Protein AF-A0A7X3BZ90-F1 (afdb_monomer)

Organism: Streptococcus pneumoniae (NCBI:txid1313)

Structure (mmCIF, N/CA/C/O backbone):
data_AF-A0A7X3BZ90-F1
#
_entry.id   AF-A0A7X3BZ90-F1
#
loop_
_atom_site.group_PDB
_atom_site.id
_atom_site.type_symbol
_atom_site.label_atom_id
_atom_site.label_alt_id
_atom_site.label_comp_id
_atom_site.label_asym_id
_atom_site.label_entity_id
_atom_site.label_seq_id
_atom_site.pdbx_PDB_ins_code
_atom_site.Cartn_x
_atom_site.Cartn_y
_atom_site.Cartn_z
_atom_site.occupancy
_atom_site.B_iso_or_equiv
_atom_site.auth_seq_id
_atom_site.auth_comp_id
_atom_site.auth_asym_id
_atom_site.auth_atom_id
_atom_site.pdbx_PDB_model_num
ATOM 1 N N . THR A 1 1 ? 33.760 3.201 -5.289 1.00 48.38 1 THR A N 1
ATOM 2 C CA . THR A 1 1 ? 33.168 2.509 -6.451 1.00 48.38 1 THR A CA 1
ATOM 3 C C . THR A 1 1 ? 33.299 3.429 -7.640 1.00 48.38 1 THR A C 1
ATOM 5 O O . THR A 1 1 ? 32.875 4.569 -7.527 1.00 48.38 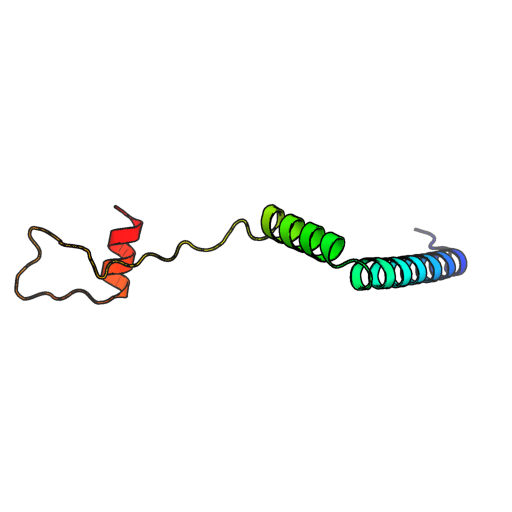1 THR A O 1
ATOM 8 N N . ILE A 1 2 ? 33.981 3.012 -8.709 1.00 54.53 2 ILE A N 1
ATOM 9 C CA . ILE A 1 2 ? 34.124 3.839 -9.915 1.00 54.53 2 ILE A CA 1
ATOM 10 C C . ILE A 1 2 ? 32.797 3.742 -10.671 1.00 54.53 2 ILE A C 1
ATOM 12 O O . ILE A 1 2 ? 32.493 2.704 -11.254 1.00 54.53 2 ILE A O 1
ATOM 16 N N . THR A 1 3 ? 31.973 4.782 -10.580 1.00 61.03 3 THR A N 1
ATOM 17 C CA . THR A 1 3 ? 30.701 4.872 -11.300 1.00 61.03 3 THR A CA 1
ATOM 18 C C . THR A 1 3 ? 30.990 5.437 -12.685 1.00 61.03 3 THR A C 1
ATOM 20 O O . THR A 1 3 ? 31.352 6.602 -12.822 1.00 61.03 3 THR A O 1
ATOM 23 N N . ASP A 1 4 ? 30.878 4.605 -13.714 1.00 72.62 4 ASP A N 1
ATOM 24 C CA . ASP A 1 4 ? 30.973 5.043 -15.106 1.00 72.62 4 ASP A CA 1
ATOM 25 C C . ASP A 1 4 ? 29.711 5.860 -15.447 1.00 72.62 4 ASP A C 1
ATOM 27 O O . ASP A 1 4 ? 28.609 5.309 -15.557 1.00 72.62 4 ASP A O 1
ATOM 31 N N . LEU A 1 5 ? 29.851 7.189 -15.499 1.00 72.75 5 LEU A N 1
ATOM 32 C CA . LEU A 1 5 ? 28.735 8.138 -15.597 1.00 72.75 5 LEU A CA 1
ATOM 33 C C . LEU A 1 5 ? 27.931 7.967 -16.891 1.00 72.75 5 LEU A C 1
ATOM 35 O O . LEU A 1 5 ? 26.702 8.044 -16.855 1.00 72.75 5 LEU A O 1
ATOM 39 N N . GLU A 1 6 ? 28.588 7.684 -18.015 1.00 72.06 6 GLU A N 1
ATOM 40 C CA . GLU A 1 6 ? 27.910 7.488 -19.300 1.00 72.06 6 GLU A CA 1
ATOM 41 C C . GLU A 1 6 ? 27.092 6.199 -19.294 1.00 72.06 6 GLU A C 1
ATOM 43 O O . GLU A 1 6 ? 25.901 6.214 -19.614 1.00 72.06 6 GLU A O 1
ATOM 48 N N . LYS A 1 7 ? 27.686 5.088 -18.841 1.00 71.44 7 LYS A N 1
ATOM 49 C CA . LYS A 1 7 ? 26.964 3.809 -18.737 1.00 71.44 7 LYS A CA 1
ATOM 50 C C . LYS A 1 7 ? 25.809 3.887 -17.748 1.00 71.44 7 LYS A C 1
ATOM 52 O O . LYS A 1 7 ? 24.748 3.322 -18.003 1.00 71.44 7 LYS A O 1
ATOM 57 N N . THR A 1 8 ? 25.991 4.626 -16.655 1.00 76.75 8 THR A N 1
ATOM 58 C CA . THR A 1 8 ? 24.926 4.892 -15.680 1.00 76.75 8 THR A CA 1
ATOM 59 C C . THR A 1 8 ? 23.797 5.701 -16.315 1.00 76.75 8 THR A C 1
ATOM 61 O O . THR A 1 8 ? 22.632 5.359 -16.136 1.00 76.75 8 THR A O 1
ATOM 64 N N . SER A 1 9 ? 24.118 6.721 -17.112 1.00 79.31 9 SER A N 1
ATOM 65 C CA . SER A 1 9 ? 23.119 7.572 -17.773 1.00 79.31 9 SER A CA 1
ATOM 66 C C . SER A 1 9 ? 22.307 6.801 -18.816 1.00 79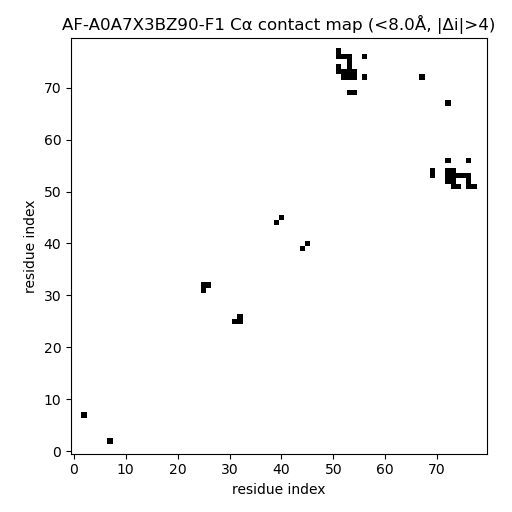.31 9 SER A C 1
ATOM 68 O O . SER A 1 9 ? 21.080 6.878 -18.830 1.00 79.31 9 SER A O 1
ATOM 70 N N . VAL A 1 10 ? 22.970 5.982 -19.639 1.00 87.31 10 VAL A N 1
ATOM 71 C CA . VAL A 1 10 ? 22.299 5.114 -20.622 1.00 87.31 10 V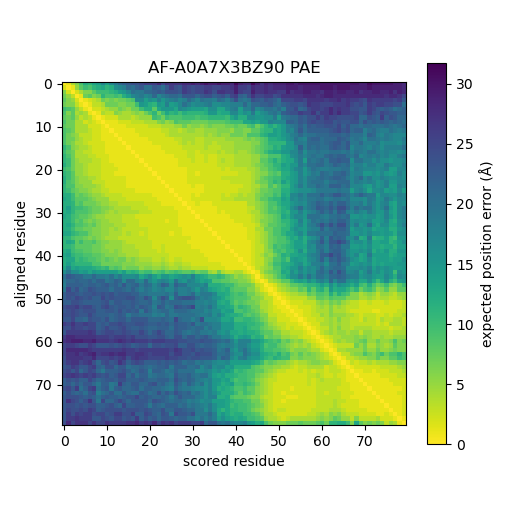AL A CA 1
ATOM 72 C C . VAL A 1 10 ? 21.400 4.086 -19.933 1.00 87.31 10 VAL A C 1
ATOM 74 O O . VAL A 1 10 ? 20.301 3.807 -20.413 1.00 87.31 10 VAL A O 1
ATOM 77 N N . LEU A 1 11 ? 21.837 3.531 -18.799 1.00 88.75 11 LEU A N 1
ATOM 78 C CA . LEU A 1 11 ? 21.026 2.598 -18.022 1.00 88.75 11 LEU A CA 1
ATOM 79 C C . LEU A 1 11 ? 19.757 3.272 -17.482 1.00 88.75 11 LEU A C 1
ATOM 81 O O . LEU A 1 11 ? 18.677 2.703 -17.614 1.00 88.75 11 LEU A O 1
ATOM 85 N N . ARG A 1 12 ? 19.870 4.497 -16.952 1.00 88.50 12 ARG A N 1
ATOM 86 C CA . ARG A 1 12 ? 18.722 5.281 -16.466 1.00 88.50 12 ARG A CA 1
ATOM 87 C C . ARG A 1 12 ? 17.726 5.616 -17.571 1.00 88.50 12 ARG A C 1
ATOM 89 O O . ARG A 1 12 ? 16.528 5.476 -17.361 1.00 88.50 12 ARG A O 1
ATOM 96 N N . ALA A 1 13 ? 18.205 5.984 -18.758 1.00 91.69 13 ALA A N 1
ATOM 97 C CA . ALA A 1 13 ? 17.327 6.243 -19.898 1.00 91.69 13 ALA A CA 1
ATOM 98 C C . ALA A 1 13 ? 16.533 4.989 -20.309 1.00 91.69 13 ALA A C 1
ATOM 100 O O . ALA A 1 13 ? 15.335 5.063 -20.576 1.00 91.69 13 ALA A O 1
ATOM 101 N N . LYS A 1 14 ? 17.179 3.815 -20.315 1.00 93.88 14 LYS A N 1
ATOM 102 C CA . LYS A 1 14 ? 16.499 2.541 -20.600 1.00 93.88 14 LYS A CA 1
ATOM 103 C C . LYS A 1 14 ? 15.503 2.151 -19.511 1.00 93.88 14 LYS A C 1
ATOM 105 O O . LYS A 1 14 ? 14.437 1.636 -19.831 1.00 93.88 14 LYS A O 1
ATOM 110 N N . GLU A 1 15 ? 15.847 2.389 -18.249 1.00 94.00 15 GLU A N 1
ATOM 111 C CA . GLU A 1 15 ? 14.954 2.171 -17.109 1.00 94.00 15 GLU A CA 1
ATOM 112 C C . GLU A 1 15 ? 13.682 3.014 -17.242 1.00 94.00 15 GLU A C 1
ATOM 114 O O . GLU A 1 15 ? 12.584 2.468 -17.167 1.00 94.00 15 GLU A O 1
ATOM 119 N N . GLN A 1 16 ? 13.826 4.312 -17.519 1.00 95.62 16 GLN A N 1
ATOM 120 C CA . GLN A 1 16 ? 12.689 5.207 -17.727 1.00 95.62 16 GLN A CA 1
ATOM 121 C C . GLN A 1 16 ? 11.821 4.748 -18.904 1.00 95.62 16 GLN A C 1
ATOM 123 O O . GLN A 1 16 ? 10.605 4.654 -18.775 1.00 95.62 16 GLN A O 1
ATOM 128 N N . HIS A 1 17 ? 12.439 4.385 -20.030 1.00 96.81 17 HIS A N 1
ATOM 129 C CA . HIS A 1 17 ? 11.693 3.905 -21.189 1.00 96.81 17 HIS A CA 1
ATOM 130 C C . HIS A 1 17 ? 10.877 2.638 -20.879 1.00 96.81 17 HIS A C 1
ATOM 132 O O . HIS A 1 17 ? 9.734 2.503 -21.311 1.00 96.81 17 HIS A O 1
ATOM 138 N N . LEU A 1 18 ? 11.435 1.713 -20.092 1.00 97.31 18 LEU A N 1
ATOM 139 C CA . LEU A 1 18 ? 10.712 0.520 -19.654 1.00 97.31 18 LEU A CA 1
ATOM 140 C C . LEU A 1 18 ? 9.537 0.872 -18.729 1.00 97.31 18 LEU A C 1
ATOM 142 O O . LEU A 1 18 ? 8.479 0.255 -18.834 1.00 97.31 18 LEU A O 1
ATOM 146 N N . GLN A 1 19 ? 9.712 1.855 -17.842 1.00 96.62 19 GLN A N 1
ATOM 147 C CA . GLN A 1 19 ? 8.647 2.336 -16.959 1.00 96.62 19 GLN A CA 1
ATOM 148 C C . GLN A 1 19 ? 7.490 2.945 -17.758 1.00 96.62 19 GLN A C 1
ATOM 150 O O . GLN A 1 19 ? 6.336 2.613 -17.497 1.00 96.62 19 GLN A O 1
ATOM 155 N N . GLU A 1 20 ? 7.793 3.764 -18.766 1.00 97.62 20 GLU A N 1
ATOM 156 C CA . GLU A 1 20 ? 6.797 4.355 -19.667 1.00 97.62 20 GLU A CA 1
ATOM 157 C C . GLU A 1 20 ? 6.021 3.269 -20.427 1.00 97.62 20 GLU A C 1
ATOM 159 O O . GLU A 1 20 ? 4.792 3.252 -20.401 1.00 97.62 20 GLU A O 1
ATOM 164 N N . LEU A 1 21 ? 6.723 2.295 -21.021 1.00 98.00 21 LEU A N 1
ATOM 165 C CA . LEU A 1 21 ? 6.085 1.167 -21.712 1.00 98.00 21 LEU A CA 1
ATOM 166 C C . LEU A 1 21 ? 5.201 0.331 -20.783 1.00 98.00 21 LEU A C 1
ATOM 168 O O . LEU A 1 21 ? 4.131 -0.124 -21.188 1.00 98.00 21 LEU A O 1
ATOM 172 N N . PHE A 1 22 ? 5.638 0.114 -19.543 1.00 96.56 22 PHE A N 1
ATOM 173 C CA . PHE A 1 22 ? 4.848 -0.612 -18.559 1.00 96.56 22 PHE A CA 1
ATOM 174 C C . PHE A 1 22 ? 3.587 0.164 -18.167 1.00 96.56 22 PHE A C 1
ATOM 176 O O . PHE A 1 22 ? 2.511 -0.425 -18.084 1.00 96.56 22 PHE A O 1
ATOM 183 N N . GLN A 1 23 ? 3.683 1.480 -17.981 1.00 96.62 23 GLN A N 1
ATOM 184 C CA . GLN A 1 23 ? 2.529 2.318 -17.661 1.00 96.62 23 GLN A CA 1
ATOM 185 C C . GLN A 1 23 ? 1.515 2.363 -18.815 1.00 96.62 23 GLN A C 1
ATOM 187 O O . GLN A 1 23 ? 0.310 2.203 -18.597 1.00 96.62 23 GLN A O 1
ATOM 192 N N . ASP A 1 24 ? 2.000 2.484 -20.050 1.00 97.50 24 ASP A N 1
ATOM 193 C CA . ASP A 1 24 ? 1.187 2.379 -21.261 1.00 97.50 24 ASP A CA 1
ATOM 194 C C . ASP A 1 24 ? 0.511 1.011 -21.386 1.00 97.50 24 ASP A C 1
ATOM 196 O O . ASP A 1 24 ? -0.649 0.923 -21.780 1.00 97.50 24 ASP A O 1
ATOM 200 N N . PHE A 1 25 ? 1.214 -0.067 -21.040 1.00 97.31 25 PHE A N 1
ATOM 201 C CA . PHE A 1 25 ? 0.635 -1.405 -21.012 1.00 97.31 25 PHE A CA 1
ATOM 202 C C . PHE A 1 25 ? -0.491 -1.494 -19.975 1.00 97.31 25 PHE A C 1
ATOM 204 O O . PHE A 1 25 ? -1.619 -1.812 -20.336 1.00 97.31 25 PHE A O 1
ATOM 211 N N . VAL A 1 26 ? -0.231 -1.145 -18.713 1.00 96.81 26 VAL A N 1
ATOM 212 C CA . VAL A 1 26 ? -1.235 -1.237 -17.637 1.00 96.81 26 VAL A CA 1
ATOM 213 C C . VAL A 1 26 ? -2.471 -0.384 -17.938 1.00 96.81 26 VAL A C 1
ATOM 215 O O . VAL A 1 26 ? -3.589 -0.841 -17.728 1.00 96.81 26 VAL A O 1
ATOM 218 N N . SER A 1 27 ? -2.298 0.823 -18.483 1.00 95.38 27 SER A N 1
ATOM 219 C CA . SER A 1 27 ? -3.425 1.712 -18.811 1.00 95.38 27 SER A CA 1
ATOM 220 C C . SER A 1 27 ? -4.331 1.197 -19.937 1.00 95.38 27 SER A C 1
ATOM 222 O O . SER A 1 27 ? -5.503 1.567 -19.993 1.00 95.38 27 SER A O 1
ATOM 224 N N . ARG A 1 28 ? -3.821 0.344 -20.834 1.00 97.50 28 ARG A N 1
ATOM 225 C CA . ARG A 1 28 ? -4.593 -0.222 -21.955 1.00 97.50 28 ARG A CA 1
ATOM 226 C C . ARG A 1 28 ? -5.403 -1.460 -21.573 1.00 97.50 28 ARG A C 1
ATOM 228 O O . ARG A 1 28 ? -6.332 -1.799 -22.303 1.00 97.50 28 ARG A O 1
ATOM 235 N N . TYR A 1 29 ? -5.064 -2.126 -20.470 1.00 97.44 29 TYR A N 1
ATOM 236 C CA . TYR A 1 29 ? -5.630 -3.418 -20.076 1.00 97.44 29 TYR A CA 1
ATOM 237 C C . TYR A 1 29 ? -6.208 -3.348 -18.646 1.00 97.44 29 TYR A C 1
ATOM 239 O O . TYR A 1 29 ? -5.475 -3.529 -17.670 1.00 97.44 29 TYR A O 1
ATOM 247 N N . PRO A 1 30 ? -7.521 -3.074 -18.491 1.00 95.88 30 PRO A N 1
ATOM 248 C CA . PRO A 1 30 ? -8.158 -2.915 -17.178 1.00 95.88 30 PRO A CA 1
ATOM 249 C C . PRO A 1 30 ? -8.069 -4.153 -16.272 1.00 95.88 30 PRO A C 1
ATOM 251 O O . PRO A 1 30 ? -7.988 -4.036 -15.052 1.00 95.88 30 PRO A O 1
ATOM 254 N N . ASP A 1 31 ? -8.055 -5.345 -16.861 1.00 97.12 31 ASP A N 1
ATOM 255 C CA . ASP A 1 31 ? -7.849 -6.616 -16.167 1.00 97.12 31 ASP A CA 1
ATOM 256 C C . ASP A 1 31 ? -6.459 -6.693 -15.519 1.00 97.12 31 ASP A C 1
ATOM 258 O O . ASP A 1 31 ? -6.324 -7.101 -14.365 1.00 97.12 31 ASP A O 1
ATOM 262 N N . VAL A 1 32 ? -5.423 -6.220 -16.217 1.00 96.62 32 VAL A N 1
ATOM 263 C CA . VAL A 1 32 ? -4.065 -6.112 -15.664 1.00 96.62 32 VAL A CA 1
ATOM 264 C C . VAL A 1 32 ? -4.030 -5.117 -14.505 1.00 96.62 32 VAL A C 1
ATOM 266 O O . VAL A 1 32 ? -3.402 -5.394 -13.481 1.00 96.62 32 VAL A O 1
ATOM 269 N N . GLN A 1 33 ? -4.722 -3.981 -14.630 1.00 96.44 33 GLN A N 1
ATOM 270 C CA . GLN A 1 33 ? -4.822 -2.995 -13.553 1.00 96.44 33 GLN A CA 1
ATOM 271 C C . GLN A 1 33 ? -5.436 -3.609 -12.286 1.00 96.44 33 GLN A C 1
ATOM 273 O O . GLN A 1 33 ? -4.872 -3.452 -11.201 1.00 96.44 33 GLN A O 1
ATOM 278 N N . GLN A 1 34 ? -6.523 -4.372 -12.429 1.00 96.31 34 GLN A N 1
ATOM 279 C CA . GLN A 1 34 ? -7.160 -5.074 -11.315 1.00 96.31 34 GLN A CA 1
ATOM 280 C C . GLN A 1 34 ? -6.210 -6.090 -10.661 1.00 96.31 34 GLN A C 1
ATOM 282 O O . GLN A 1 34 ? -6.077 -6.113 -9.439 1.00 96.31 34 GLN A O 1
ATOM 287 N N . VAL A 1 35 ? -5.485 -6.891 -11.450 1.00 96.88 35 VAL A N 1
ATOM 288 C CA . VAL A 1 35 ? -4.517 -7.872 -10.920 1.00 96.88 35 VAL A CA 1
ATOM 289 C C . VAL A 1 35 ? -3.399 -7.195 -10.117 1.00 96.88 35 VAL A C 1
ATOM 291 O O . VAL A 1 35 ? -2.981 -7.720 -9.076 1.00 96.88 35 VAL A O 1
ATOM 294 N N . ILE A 1 36 ? -2.905 -6.040 -10.578 1.00 95.31 36 ILE A N 1
ATOM 295 C CA . ILE A 1 36 ? -1.884 -5.255 -9.868 1.00 95.31 36 ILE A CA 1
ATOM 296 C C . ILE A 1 36 ? -2.447 -4.715 -8.553 1.00 95.31 36 ILE A C 1
ATOM 298 O O . ILE A 1 36 ? -1.802 -4.872 -7.515 1.00 95.31 36 ILE A O 1
ATOM 302 N N . GLU A 1 37 ? -3.641 -4.123 -8.580 1.00 94.00 37 GLU A N 1
ATOM 303 C CA . GLU A 1 37 ? -4.304 -3.581 -7.393 1.00 94.00 37 GLU A CA 1
ATOM 304 C C . GLU A 1 37 ? -4.565 -4.670 -6.345 1.00 94.00 37 GLU A C 1
ATOM 306 O O . GLU A 1 37 ? -4.166 -4.533 -5.187 1.00 94.00 37 GLU A O 1
ATOM 311 N N . GLU A 1 38 ? -5.158 -5.794 -6.746 1.00 94.25 38 GLU A N 1
ATOM 312 C CA . GLU A 1 38 ? -5.410 -6.934 -5.863 1.00 94.25 38 GLU A CA 1
ATOM 313 C C . GLU A 1 38 ? -4.113 -7.491 -5.276 1.00 94.25 38 GLU A C 1
ATOM 315 O O . GLU A 1 38 ? -4.034 -7.778 -4.078 1.00 94.25 38 GLU A O 1
ATOM 320 N N . SER A 1 39 ? -3.069 -7.621 -6.098 1.00 93.88 39 SER A N 1
ATOM 321 C CA . SER A 1 39 ? -1.763 -8.097 -5.642 1.00 93.88 39 SER A CA 1
ATOM 322 C C . SER A 1 39 ? -1.137 -7.136 -4.637 1.00 93.88 39 SER A C 1
ATOM 324 O O . SER A 1 39 ? -0.629 -7.590 -3.609 1.00 93.88 39 SER A O 1
ATOM 326 N N . TYR A 1 40 ? -1.208 -5.830 -4.897 1.00 92.12 40 TYR A N 1
ATOM 327 C CA . TYR A 1 40 ? -0.719 -4.798 -3.990 1.00 92.12 40 TYR A CA 1
ATOM 328 C C . TYR A 1 40 ? -1.478 -4.831 -2.663 1.00 92.12 40 TYR A C 1
ATOM 330 O O . TYR A 1 40 ? -0.864 -4.980 -1.606 1.00 92.12 40 TYR A O 1
ATOM 338 N N . ASN A 1 41 ? -2.811 -4.796 -2.712 1.00 89.50 41 ASN A N 1
ATOM 339 C CA . ASN A 1 41 ? -3.673 -4.855 -1.535 1.00 89.50 41 ASN A CA 1
ATOM 340 C C . ASN A 1 41 ? -3.399 -6.120 -0.711 1.00 89.50 41 ASN A C 1
ATOM 342 O O . ASN A 1 41 ? -3.194 -6.056 0.501 1.00 89.50 41 ASN A O 1
ATOM 346 N N . ARG A 1 42 ? -3.294 -7.279 -1.367 1.00 86.62 42 ARG A N 1
ATOM 347 C CA . ARG A 1 42 ? -2.995 -8.552 -0.705 1.00 86.62 42 ARG A CA 1
ATOM 348 C C . ARG A 1 42 ? -1.615 -8.578 -0.062 1.00 86.62 42 ARG A C 1
ATOM 350 O O . ARG A 1 42 ? -1.451 -9.263 0.945 1.00 86.62 42 ARG A O 1
ATOM 357 N N . LEU A 1 43 ? -0.601 -7.949 -0.652 1.00 88.19 43 LEU A N 1
ATOM 358 C CA . LEU A 1 43 ? 0.771 -7.986 -0.135 1.00 88.19 43 LEU A CA 1
ATOM 359 C C . LEU A 1 43 ? 1.008 -6.930 0.946 1.00 88.19 43 LEU A C 1
ATOM 361 O O . LEU A 1 43 ? 1.651 -7.236 1.950 1.00 88.19 43 LEU A O 1
ATOM 365 N N . TYR A 1 44 ? 0.465 -5.730 0.758 1.00 82.44 44 TYR A N 1
ATOM 366 C CA . TYR A 1 44 ? 0.849 -4.542 1.517 1.00 82.44 44 TYR A CA 1
ATOM 367 C C . TYR A 1 44 ? -0.275 -3.975 2.392 1.00 82.44 44 TYR A C 1
ATOM 369 O O . TYR A 1 44 ? 0.022 -3.436 3.454 1.00 82.44 44 TYR A O 1
ATOM 377 N N . ASN A 1 45 ? -1.552 -4.206 2.064 1.00 75.12 45 ASN A N 1
ATOM 378 C CA . ASN A 1 45 ? -2.694 -3.758 2.881 1.00 75.12 45 ASN A CA 1
ATOM 379 C C . ASN A 1 45 ? -3.168 -4.830 3.880 1.00 75.12 45 ASN A C 1
ATOM 381 O O . ASN A 1 45 ? -4.345 -4.920 4.221 1.00 75.12 45 ASN A O 1
ATOM 385 N N . ARG A 1 46 ? -2.240 -5.654 4.387 1.00 64.75 46 ARG A N 1
ATOM 386 C CA . ARG A 1 46 ? -2.529 -6.720 5.369 1.00 64.75 46 ARG A CA 1
ATOM 387 C C . ARG A 1 46 ? -2.806 -6.202 6.779 1.00 64.75 46 ARG A C 1
ATOM 389 O O . ARG A 1 46 ? -3.353 -6.937 7.597 1.00 64.75 46 ARG A O 1
ATOM 396 N N . THR A 1 47 ? -2.420 -4.963 7.067 1.00 65.94 47 THR A N 1
ATOM 397 C CA . THR A 1 47 ? -2.536 -4.357 8.396 1.00 65.94 47 THR A CA 1
ATOM 398 C C . THR A 1 47 ? -3.588 -3.257 8.373 1.00 65.94 47 THR A C 1
ATOM 400 O O . THR A 1 47 ? -3.296 -2.089 8.608 1.00 65.94 47 THR A O 1
ATOM 403 N N . VAL A 1 48 ? -4.830 -3.623 8.064 1.00 66.12 48 VAL A N 1
ATOM 404 C CA . VAL A 1 48 ? -5.965 -2.751 8.376 1.00 66.12 48 VAL A CA 1
ATOM 405 C C . VAL A 1 48 ? -6.251 -2.916 9.864 1.00 66.12 48 VAL A C 1
ATOM 407 O O . VAL A 1 48 ? -6.470 -4.035 10.340 1.00 66.12 48 VAL A O 1
ATOM 410 N N . SER A 1 49 ? -6.207 -1.817 10.618 1.00 69.94 49 SER A N 1
ATOM 411 C CA . SER A 1 49 ? -6.682 -1.819 12.001 1.00 69.94 49 SER A CA 1
ATOM 412 C C . SER A 1 49 ? -8.131 -2.281 11.998 1.00 69.94 49 SER A C 1
ATOM 414 O O . SER A 1 49 ? -8.970 -1.661 11.353 1.00 69.94 49 SER A O 1
ATOM 416 N N . ARG A 1 50 ? -8.425 -3.382 12.694 1.00 77.12 50 ARG A N 1
ATOM 417 C CA . ARG A 1 50 ? -9.809 -3.823 12.878 1.00 77.12 50 ARG A CA 1
ATOM 418 C C . ARG A 1 50 ? -10.590 -2.693 13.543 1.00 77.12 50 ARG A C 1
ATOM 420 O O . ARG A 1 50 ? -10.189 -2.226 14.611 1.00 77.12 50 ARG A O 1
ATOM 427 N N . GLU A 1 51 ? -11.673 -2.265 12.907 1.00 81.62 51 GLU A N 1
ATOM 428 C CA . GLU A 1 51 ? -1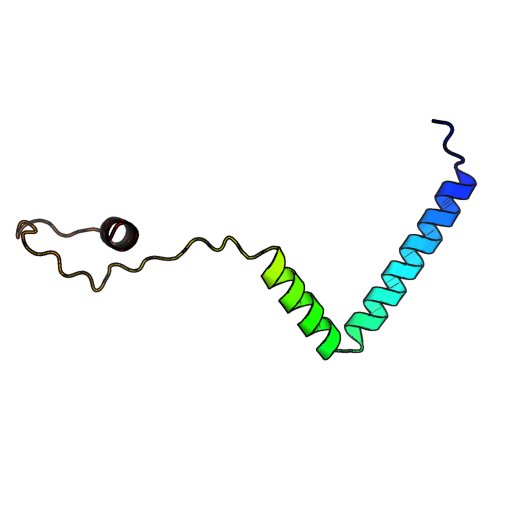2.665 -1.415 13.549 1.00 81.62 51 GLU A CA 1
ATOM 429 C C . GLU A 1 51 ? -13.554 -2.300 14.420 1.00 81.62 51 GLU A C 1
ATOM 431 O O . GLU A 1 51 ? -13.995 -3.370 14.000 1.00 81.62 51 GLU A O 1
ATOM 436 N N . TYR A 1 52 ? -13.751 -1.875 15.661 1.00 87.69 52 TYR A N 1
ATOM 437 C CA . TYR A 1 52 ? -14.615 -2.549 16.618 1.00 87.69 52 TYR A CA 1
ATOM 438 C C . TYR A 1 52 ? -15.775 -1.611 16.902 1.00 87.69 52 TYR A C 1
ATOM 440 O O . TYR A 1 52 ? -15.537 -0.462 17.274 1.00 87.69 52 TYR A O 1
ATOM 448 N N . ASP A 1 53 ? -16.994 -2.101 16.716 1.00 89.56 53 ASP A N 1
ATOM 449 C CA . ASP A 1 53 ? -18.226 -1.390 17.038 1.00 89.56 53 ASP A CA 1
ATOM 450 C C . ASP A 1 53 ? -18.909 -2.108 18.200 1.00 89.56 53 ASP A C 1
ATOM 452 O O . ASP A 1 53 ? -19.404 -3.226 18.058 1.00 89.56 53 ASP A O 1
ATOM 456 N N . GLY A 1 54 ? -18.861 -1.479 19.371 1.00 89.44 54 GLY A N 1
ATOM 457 C CA . GLY A 1 54 ? -19.460 -1.990 20.595 1.00 89.44 54 GLY A CA 1
ATOM 458 C C . GLY A 1 54 ? -20.885 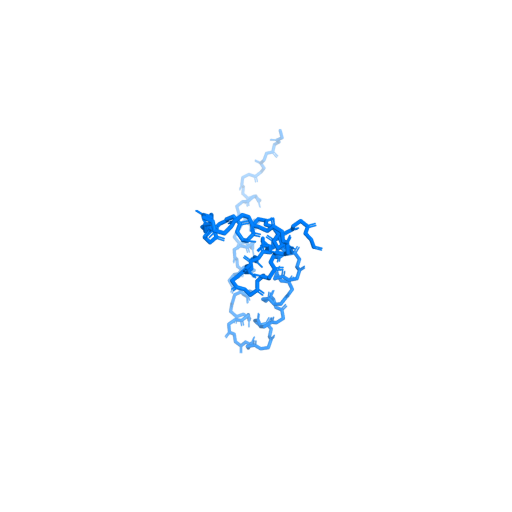-1.495 20.845 1.00 89.44 54 GLY A C 1
ATOM 459 O O . GLY A 1 54 ? -21.426 -1.803 21.902 1.00 89.44 54 GLY A O 1
ATOM 460 N N . SER A 1 55 ? -21.510 -0.768 19.913 1.00 87.69 55 SER A N 1
ATOM 461 C CA . SER A 1 55 ? -22.839 -0.158 20.112 1.00 87.69 55 SER A CA 1
ATOM 462 C C . SER A 1 55 ? -23.969 -1.162 20.387 1.00 87.69 55 SER A C 1
ATOM 464 O O . SER A 1 55 ? -25.030 -0.797 20.894 1.00 87.69 55 SER A O 1
ATOM 466 N N . HIS A 1 56 ? -23.744 -2.440 20.077 1.00 88.06 56 HIS A N 1
ATOM 467 C CA . HIS A 1 56 ? -24.669 -3.542 20.336 1.00 88.06 56 HIS A CA 1
ATOM 468 C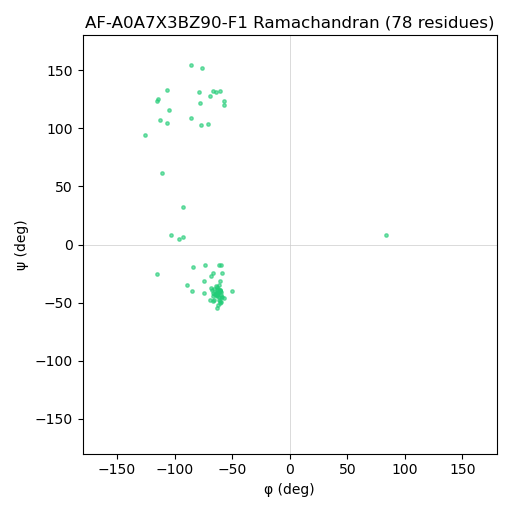 C . HIS A 1 56 ? -24.269 -4.418 21.539 1.00 88.06 56 HIS A C 1
ATOM 470 O O . HIS A 1 56 ? -24.887 -5.461 21.763 1.00 88.06 56 HIS A O 1
ATOM 476 N N . LEU A 1 57 ? -23.250 -4.028 22.317 1.00 85.75 57 LEU A N 1
ATOM 477 C CA . LEU A 1 57 ? -22.840 -4.757 23.517 1.00 85.75 57 LEU A CA 1
ATOM 478 C C . LEU A 1 57 ? -23.895 -4.646 24.618 1.00 85.75 57 LEU A C 1
ATOM 480 O O . LEU A 1 57 ? -24.274 -3.557 25.045 1.00 85.75 57 LEU A O 1
ATOM 484 N N . VAL A 1 58 ? -24.294 -5.799 25.150 1.00 84.25 58 VAL A N 1
ATOM 485 C CA . VAL A 1 58 ? -25.065 -5.894 26.391 1.00 84.25 58 VAL A CA 1
ATOM 486 C C . VAL A 1 58 ? -24.111 -6.361 27.484 1.00 84.25 58 VAL A C 1
ATOM 488 O O . VAL A 1 58 ? -23.557 -7.455 27.401 1.00 84.25 58 VAL A O 1
ATOM 491 N N . ILE A 1 59 ? -23.875 -5.508 28.483 1.00 82.19 59 ILE A N 1
ATOM 492 C CA . ILE A 1 59 ? -22.942 -5.785 29.582 1.00 82.19 59 ILE A CA 1
ATOM 493 C C . ILE A 1 59 ? -23.744 -6.075 30.848 1.00 82.19 59 ILE A C 1
ATOM 495 O O . ILE A 1 59 ? -24.257 -5.163 31.502 1.00 82.19 59 ILE A O 1
ATOM 499 N N . ASP A 1 60 ? -23.816 -7.352 31.210 1.00 82.06 60 ASP A N 1
ATOM 500 C CA . ASP A 1 60 ? -24.449 -7.782 32.451 1.00 82.06 60 ASP A CA 1
ATOM 501 C C . ASP A 1 60 ? -23.646 -7.296 33.666 1.00 82.06 60 ASP A C 1
ATOM 503 O O . ASP A 1 60 ? -22.424 -7.434 33.736 1.00 82.06 60 ASP A O 1
ATOM 507 N N . GLY A 1 61 ? -24.338 -6.716 34.648 1.00 81.69 61 GLY A N 1
ATOM 508 C CA . GLY A 1 61 ? -23.711 -6.214 35.875 1.00 81.69 61 GLY A CA 1
ATOM 509 C C . GLY A 1 61 ? -23.104 -4.810 35.773 1.00 81.69 61 GLY A C 1
ATOM 510 O O . GLY A 1 61 ? -22.466 -4.367 36.730 1.00 81.69 61 GLY A O 1
ATOM 511 N N . LEU A 1 62 ? -23.323 -4.077 34.673 1.00 84.44 62 LEU A N 1
ATOM 512 C CA . LEU A 1 62 ? -23.002 -2.650 34.622 1.00 84.44 62 LEU A CA 1
ATOM 513 C C . LEU A 1 62 ? -23.874 -1.886 35.634 1.00 84.44 62 LEU A C 1
ATOM 515 O O . LEU A 1 62 ? -25.095 -2.060 35.697 1.00 84.44 62 LEU A O 1
ATOM 519 N N . ALA A 1 63 ? -23.246 -1.034 36.445 1.00 84.81 63 ALA A N 1
ATOM 520 C CA . ALA A 1 63 ? -23.973 -0.208 37.400 1.00 84.81 63 ALA A CA 1
ATOM 521 C C . ALA A 1 63 ? -24.963 0.716 36.665 1.00 84.81 63 ALA A C 1
ATOM 523 O O . ALA A 1 63 ? -24.592 1.397 35.711 1.00 84.81 63 ALA A O 1
ATOM 524 N N . GLN A 1 64 ? -26.213 0.769 37.135 1.00 78.50 64 GLN A N 1
ATOM 525 C CA . GLN A 1 64 ? -27.339 1.445 36.460 1.00 78.50 64 GLN A CA 1
ATOM 526 C C . GLN A 1 64 ? -27.141 2.955 36.231 1.00 78.50 64 GLN A C 1
ATOM 528 O O . GLN A 1 64 ? -27.845 3.566 35.435 1.00 78.50 64 GLN A O 1
ATOM 533 N N . ASN A 1 65 ? -26.200 3.574 36.939 1.00 86.62 65 ASN A N 1
ATOM 534 C CA . ASN A 1 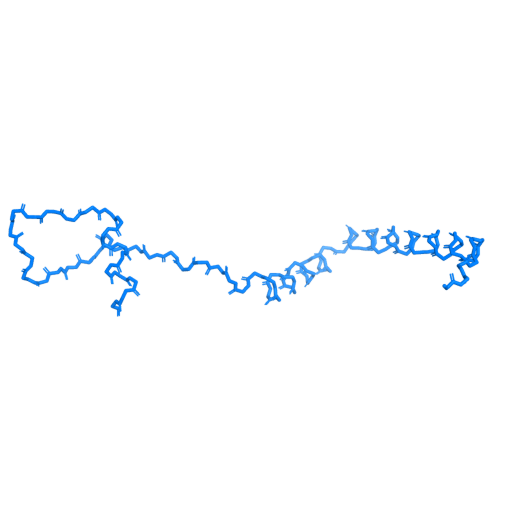65 ? -25.875 4.994 36.839 1.00 86.62 65 ASN A CA 1
ATOM 535 C C . ASN A 1 65 ? -24.689 5.293 35.904 1.00 86.62 65 ASN A C 1
ATOM 537 O O . ASN A 1 65 ? -24.242 6.439 35.849 1.00 86.62 65 ASN A O 1
ATOM 541 N N . ILE A 1 66 ? -24.148 4.288 35.210 1.00 82.38 66 ILE A N 1
ATOM 542 C CA . ILE A 1 66 ? -22.989 4.435 34.330 1.00 82.38 66 ILE A CA 1
ATOM 543 C C . ILE A 1 66 ? -23.412 4.151 32.890 1.00 82.38 66 ILE A C 1
ATOM 545 O O . ILE A 1 66 ? -23.886 3.066 32.576 1.00 82.38 66 ILE A O 1
ATOM 549 N N . SER A 1 67 ? -23.177 5.123 32.009 1.00 88.06 67 SER A N 1
ATOM 550 C CA . SER A 1 67 ? -23.222 4.930 30.559 1.00 88.06 67 SER A CA 1
ATOM 551 C C . SER A 1 67 ? -21.801 4.940 30.025 1.00 88.06 67 SER A C 1
ATOM 553 O O . SER A 1 67 ? -21.013 5.830 30.363 1.00 88.06 67 SER A O 1
ATOM 555 N N . LEU A 1 68 ? -21.482 3.971 29.174 1.00 89.44 68 LEU A N 1
ATOM 556 C CA . LEU A 1 68 ? -20.212 3.957 28.470 1.00 89.44 68 LEU A CA 1
ATOM 557 C C . LEU A 1 68 ? -20.231 4.972 27.325 1.00 89.44 68 LEU A C 1
ATOM 559 O O . LEU A 1 68 ? -21.273 5.336 26.784 1.00 89.44 68 LEU A O 1
ATOM 563 N N . ARG A 1 69 ? -19.048 5.485 26.999 1.00 92.31 69 ARG A N 1
ATOM 564 C CA . ARG A 1 69 ? -18.809 6.264 25.785 1.00 92.31 69 ARG A CA 1
ATOM 565 C C . ARG A 1 69 ? -18.495 5.299 24.637 1.00 92.31 69 ARG A C 1
ATOM 567 O O . ARG A 1 69 ? -17.885 4.264 24.903 1.00 92.31 69 ARG A O 1
ATOM 574 N N . PRO A 1 70 ? -18.739 5.680 23.371 1.00 92.38 70 PRO A N 1
ATOM 575 C CA . PRO A 1 70 ? -18.505 4.801 22.220 1.00 92.38 70 PRO A CA 1
ATOM 576 C C . PRO A 1 70 ? -17.111 4.155 22.186 1.00 92.38 70 PRO A C 1
ATOM 578 O O . PRO A 1 70 ? -16.962 2.971 21.918 1.00 92.38 70 PRO A O 1
ATOM 581 N N . HIS A 1 71 ? -16.057 4.892 22.551 1.00 90.75 71 HIS A N 1
ATOM 582 C CA . HIS A 1 71 ? -14.702 4.328 22.581 1.00 90.75 71 HIS A CA 1
ATOM 583 C C . HIS A 1 71 ? -14.491 3.266 23.675 1.00 90.75 71 HIS A C 1
ATO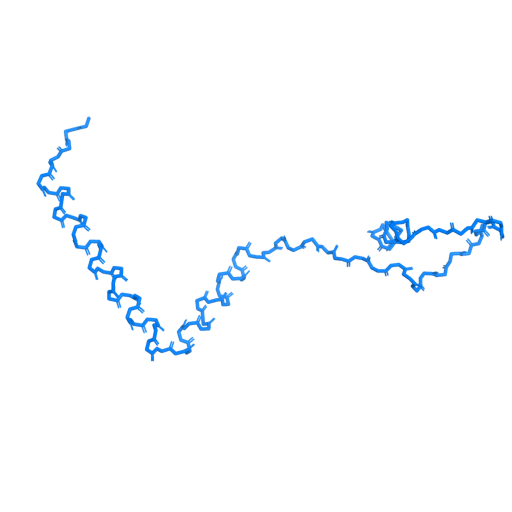M 585 O O . HIS A 1 71 ? -13.619 2.416 23.525 1.00 90.75 71 HIS A O 1
ATOM 591 N N . GLN A 1 72 ? -15.246 3.318 24.778 1.00 92.50 72 GLN A N 1
ATOM 592 C CA . GLN A 1 72 ? -15.186 2.315 25.845 1.00 92.50 72 GLN A CA 1
ATOM 593 C C . GLN A 1 72 ? -15.878 1.027 25.394 1.00 92.50 72 GLN A C 1
ATOM 595 O O . GLN A 1 72 ? -15.329 -0.050 25.594 1.00 92.50 72 GLN A O 1
ATOM 600 N N . GLU A 1 73 ? -17.024 1.140 24.722 1.00 92.31 73 GLU A N 1
ATOM 601 C CA . GLU A 1 73 ? -17.731 0.004 24.118 1.00 92.31 73 GLU A CA 1
ATOM 602 C C . GLU A 1 73 ? -16.867 -0.670 23.045 1.00 92.31 73 GLU A C 1
ATOM 604 O O . GLU A 1 73 ? -16.633 -1.876 23.092 1.00 92.31 73 GLU A O 1
ATOM 609 N N . ASN A 1 74 ? -16.276 0.120 22.146 1.00 91.75 74 ASN A N 1
ATOM 610 C CA . ASN A 1 74 ? -15.374 -0.383 21.108 1.00 91.75 74 ASN A CA 1
ATOM 611 C C . ASN A 1 74 ? -14.126 -1.061 21.702 1.00 91.75 74 ASN A C 1
ATOM 613 O O . ASN A 1 74 ? -13.621 -2.040 21.154 1.00 91.75 74 ASN A O 1
ATOM 617 N N . ALA A 1 75 ? -13.619 -0.563 22.836 1.00 89.50 75 ALA A N 1
ATOM 618 C CA . ALA A 1 75 ? -12.505 -1.189 23.542 1.00 89.50 75 ALA A CA 1
ATOM 619 C C . ALA A 1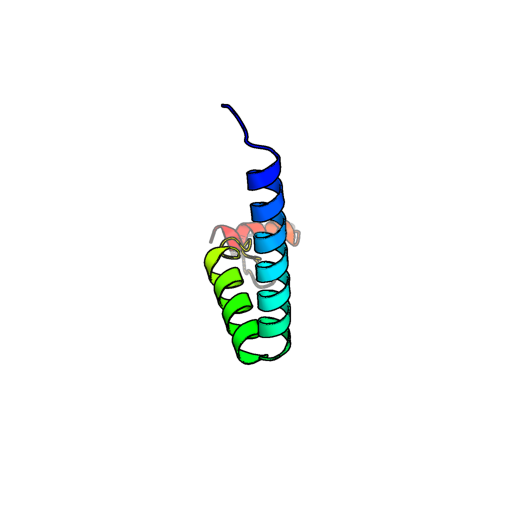 75 ? -12.893 -2.538 24.168 1.00 89.50 75 ALA A C 1
ATOM 621 O O . ALA A 1 75 ? -12.084 -3.463 24.135 1.00 89.50 75 ALA A O 1
ATOM 622 N N . ILE A 1 76 ? -14.111 -2.669 24.699 1.00 88.56 76 ILE A N 1
ATOM 623 C CA . ILE A 1 76 ? -14.628 -3.938 25.231 1.00 88.56 76 ILE A CA 1
ATOM 624 C C . ILE A 1 76 ? -14.806 -4.946 24.092 1.00 88.56 76 ILE A C 1
ATOM 626 O O . ILE A 1 76 ? -14.257 -6.039 24.175 1.00 88.56 76 ILE A O 1
ATOM 630 N N . GLN A 1 77 ? -15.452 -4.552 22.989 1.00 90.00 77 GLN A N 1
ATOM 631 C CA . GLN A 1 77 ? -15.639 -5.395 21.797 1.00 90.00 77 GLN A CA 1
ATOM 632 C C . GLN A 1 77 ? -14.312 -5.870 21.180 1.00 90.00 77 GLN A C 1
ATOM 634 O O . GLN A 1 77 ? -14.265 -6.878 20.484 1.00 90.00 77 GLN A O 1
ATOM 639 N N . ARG A 1 78 ? -13.220 -5.132 21.405 1.00 86.94 78 ARG A N 1
ATOM 640 C CA . ARG A 1 78 ? -11.874 -5.531 20.981 1.00 86.94 78 ARG A CA 1
ATOM 641 C C . ARG A 1 78 ? -11.263 -6.640 21.841 1.00 86.94 78 ARG A C 1
ATOM 643 O O . ARG A 1 78 ? -10.401 -7.366 21.348 1.00 86.94 78 ARG A O 1
ATOM 650 N N . ILE A 1 79 ? -11.606 -6.688 23.125 1.00 85.94 79 ILE A N 1
ATOM 651 C CA . ILE A 1 79 ? -11.011 -7.608 24.105 1.00 85.94 79 ILE A CA 1
ATOM 652 C C . ILE A 1 79 ? -11.775 -8.937 24.155 1.00 85.94 79 ILE A C 1
ATOM 654 O O . ILE A 1 79 ? -11.145 -9.971 24.380 1.00 85.94 79 ILE A O 1
ATOM 658 N N . VAL A 1 80 ? -13.099 -8.888 23.980 1.00 74.31 80 VAL A N 1
ATOM 659 C CA . VAL A 1 80 ? -14.033 -10.024 24.081 1.00 74.31 80 VAL A CA 1
ATOM 660 C C . VAL A 1 80 ? -14.222 -10.695 22.725 1.00 74.31 80 VAL A C 1
ATOM 662 O O . VAL A 1 80 ? -14.173 -11.944 22.691 1.00 74.31 80 VAL A O 1
#

Solvent-accessible surface area (backbone atoms only — not comparable to full-atom values): 5015 Å² total; per-residue (Å²): 130,91,76,59,64,66,64,50,49,54,50,50,54,53,50,50,53,51,51,52,54,50,51,57,49,40,75,73,33,68,68,55,42,49,55,52,49,54,50,46,43,67,71,70,59,73,78,66,78,82,84,50,82,20,91,81,67,81,70,87,88,63,59,93,89,65,80,81,53,73,71,56,32,16,51,49,56,65,75,109

Sequence (80 aa):
TITDLEKTSVLRAKEQHLQELFQDFVSRYPDVQQVIEESYNRLYNRTVSREYDGSHLVIDGLAQNISLRPHQENAIQRIV

Secondary structure (DSSP, 8-state):
----HHHHHHHHHHHHHHHHHHHHHHHH-HHHHHHHHHHHHHHH---PPPP---TT---TT--TT----HHHHHHHHHH-

Mean predicted aligned error: 12.1 Å

pLDDT: mean 86.58, std 10.64, range [48.38, 98.0]

Foldseek 3Di:
DPDPVVVVVVVVVVVVVVVVVVVVVCVVDVVSVVVVVVVCCVPPVPDDPDFAFQVVDDDPPPDPPDDDDRVVSSVVSVVD

Radius of gyration: 26.48 Å; Cα contacts (8 Å, |Δi|>4): 25; chains: 1; bounding box: 62×18×59 Å